Protein AF-0000000087571644 (afdb_homodimer)

Organism: Thalassiosira oceanica (NCBI:txid159749)

pLDDT: mean 84.16, std 20.32, range [28.33, 98.94]

Sequence (180 aa):
MDSSMDTLLRRLVQRVDTLEAARSDLASKVDALQSDNGRLNQKVDGLTRDNAILREEIASLKYGESTAERSRKRPKNAHFSLTTLGNDAHMDSSMDTLLRRLVQRVDTLEAARSDLASKVDALQSDNGRLNQKVDGLTRDNAILREEIASLKYGESTAERSRKRPKNAHFSLTTLGNDAH

Solvent-accessible surface area (backbone atoms only — not comparable to full-atom values): 10126 Å² total; per-residue (Å²): 115,68,65,60,50,49,52,50,52,52,50,48,52,50,49,39,53,53,40,52,52,49,32,52,53,40,51,52,49,40,54,52,44,52,51,49,42,52,54,47,51,50,48,40,52,53,42,51,52,49,41,51,52,47,50,50,52,43,51,52,55,54,49,50,50,50,54,53,53,55,64,66,68,55,73,80,67,74,72,69,72,73,75,75,76,70,82,72,85,125,114,67,67,60,51,50,52,51,53,51,50,48,54,51,49,41,53,54,40,51,51,51,33,53,53,40,52,51,49,38,52,52,43,52,50,50,42,51,53,47,50,51,49,41,52,51,41,53,52,51,42,51,53,47,52,51,51,43,51,50,54,53,49,52,49,49,53,52,53,53,63,67,67,55,74,79,68,76,71,70,74,70,72,78,79,66,85,73,88,126

Secondary structure (DSSP, 8-state):
-HHHHHHHHHHHHHHHHHHHHHHHHHHHHHHHHHHHHHHHHHHHHHHHHHHHHHHHHHHHHHHHHHHHHHHHHS-GGGGTTGGGGG----/-HHHHHHHHHHHHHHHHHHHHHHHHHHHHHHHHHHHHHHHHHHHHHHHHHHHHHHHHHHHHHHHHHHHHHHHHS-GGGGTTSGGG-----

Structure (mmCIF, N/CA/C/O backbone):
data_AF-0000000087571644-model_v1
#
loop_
_entity.id
_entity.type
_entity.pdbx_description
1 polymer 'BZIP domain-containing protein'
#
loop_
_atom_site.group_PDB
_atom_site.id
_atom_site.type_symbol
_atom_site.label_atom_id
_atom_site.label_alt_id
_atom_site.label_comp_id
_atom_site.label_asym_id
_atom_site.label_entity_id
_atom_site.label_seq_id
_atom_site.pdbx_PDB_ins_code
_atom_site.Cartn_x
_atom_site.Cartn_y
_atom_site.Cartn_z
_atom_site.occupancy
_atom_site.B_iso_or_equiv
_atom_site.auth_seq_id
_atom_site.auth_comp_id
_atom_site.auth_asym_id
_atom_site.auth_atom_id
_atom_site.pdbx_PDB_model_num
ATOM 1 N N . MET A 1 1 ? 9.773 -50.781 -21.703 1 62.88 1 MET A N 1
ATOM 2 C CA . MET A 1 1 ? 9.078 -49.594 -22.172 1 62.88 1 MET A CA 1
ATOM 3 C C . MET A 1 1 ? 8.055 -49.125 -21.156 1 62.88 1 MET A C 1
ATOM 5 O O . MET A 1 1 ? 7.945 -47.938 -20.875 1 62.88 1 MET A O 1
ATOM 9 N N . ASP A 1 2 ? 7.625 -50.094 -20.234 1 75.88 2 ASP A N 1
ATOM 10 C CA . ASP A 1 2 ? 6.523 -49.844 -19.297 1 75.88 2 ASP A CA 1
ATOM 11 C C . ASP A 1 2 ? 7.004 -49.125 -18.047 1 75.88 2 ASP A C 1
ATOM 13 O O . ASP A 1 2 ? 6.355 -48.188 -17.578 1 75.88 2 ASP A O 1
ATOM 17 N N . SER A 1 3 ? 8.383 -49.375 -17.703 1 85.69 3 SER A N 1
ATOM 18 C CA . SER A 1 3 ? 8.875 -48.781 -16.453 1 85.69 3 SER A CA 1
ATOM 19 C C . SER A 1 3 ? 9.258 -47.312 -16.656 1 85.69 3 SER A C 1
ATOM 21 O O . SER A 1 3 ? 8.969 -46.469 -15.805 1 85.69 3 SER A O 1
ATOM 23 N N . SER A 1 4 ? 9.641 -47.094 -17.875 1 87.31 4 SER A N 1
ATOM 24 C CA . SER A 1 4 ? 10.086 -45.75 -18.188 1 87.31 4 SER A CA 1
ATOM 25 C C . SER A 1 4 ? 8.898 -44.812 -18.328 1 87.31 4 SER A C 1
ATOM 27 O O . SER A 1 4 ? 8.938 -43.688 -17.828 1 87.31 4 SER A O 1
ATOM 29 N N . MET A 1 5 ? 7.797 -45.25 -18.891 1 88.88 5 MET A N 1
ATOM 30 C CA . MET A 1 5 ? 6.59 -44.469 -19.094 1 88.88 5 MET A CA 1
ATOM 31 C C . MET A 1 5 ? 5.891 -44.188 -17.766 1 88.88 5 MET A C 1
ATOM 33 O O . MET A 1 5 ? 5.398 -43.094 -17.516 1 88.88 5 MET A O 1
ATOM 37 N N . ASP A 1 6 ? 5.922 -45.219 -16.953 1 89.19 6 ASP A N 1
ATOM 38 C CA . ASP A 1 6 ? 5.352 -45.062 -15.617 1 89.19 6 ASP A CA 1
ATOM 39 C C . ASP A 1 6 ? 6.105 -44.031 -14.797 1 89.19 6 ASP A C 1
ATOM 41 O O . ASP A 1 6 ? 5.492 -43.188 -14.133 1 89.19 6 ASP A O 1
ATOM 45 N N . THR A 1 7 ? 7.414 -44.062 -14.883 1 93.75 7 THR A N 1
ATOM 46 C CA . THR A 1 7 ? 8.258 -43.094 -14.188 1 93.75 7 THR A CA 1
ATOM 47 C C . THR A 1 7 ? 7.988 -41.688 -14.695 1 93.75 7 THR A C 1
ATOM 49 O O . THR A 1 7 ? 7.883 -40.75 -13.898 1 93.75 7 THR A O 1
ATOM 52 N N . LEU A 1 8 ? 7.859 -41.594 -16.047 1 95 8 LEU A N 1
ATOM 53 C CA . LEU A 1 8 ? 7.582 -40.281 -16.656 1 95 8 LEU A CA 1
ATOM 54 C C . LEU A 1 8 ? 6.238 -39.75 -16.188 1 95 8 LEU A C 1
ATOM 56 O O . LEU A 1 8 ? 6.137 -38.562 -15.812 1 95 8 LEU A O 1
ATOM 60 N N . LEU A 1 9 ? 5.176 -40.562 -16.141 1 94.5 9 LEU A N 1
ATOM 61 C CA . LEU A 1 9 ? 3.84 -40.156 -15.695 1 94.5 9 LEU A CA 1
ATOM 62 C C . LEU A 1 9 ? 3.857 -39.719 -14.234 1 94.5 9 LEU A C 1
ATOM 64 O O . LEU A 1 9 ? 3.25 -38.688 -13.891 1 94.5 9 LEU A O 1
ATOM 68 N N . ARG A 1 10 ? 4.59 -40.438 -13.461 1 95.38 10 ARG A N 1
ATOM 69 C CA . ARG A 1 10 ? 4.691 -40.094 -12.047 1 95.38 10 ARG A CA 1
ATOM 70 C C . ARG A 1 10 ? 5.383 -38.75 -11.852 1 95.38 10 ARG A C 1
ATOM 72 O O . ARG A 1 10 ? 4.957 -37.938 -11.031 1 95.38 10 ARG A O 1
ATOM 79 N N . ARG A 1 11 ? 6.371 -38.531 -12.641 1 97.38 11 ARG A N 1
ATOM 80 C CA . ARG A 1 11 ? 7.102 -37.25 -12.562 1 97.38 11 ARG A CA 1
ATOM 81 C C . ARG A 1 11 ? 6.219 -36.094 -12.977 1 97.38 11 ARG A C 1
ATOM 83 O O . ARG A 1 11 ? 6.25 -35.031 -12.344 1 97.38 11 ARG A O 1
ATOM 90 N N . LEU A 1 12 ? 5.445 -36.281 -13.992 1 98.06 12 LEU A N 1
ATOM 91 C CA . LEU A 1 12 ? 4.555 -35.25 -14.477 1 98.06 12 LEU A CA 1
ATOM 92 C C . LEU A 1 12 ? 3.457 -34.938 -13.461 1 98.06 12 LEU A C 1
ATOM 94 O O . LEU A 1 12 ? 3.113 -33.781 -13.227 1 98.06 12 LEU A O 1
ATOM 98 N N . VAL A 1 13 ? 2.916 -36 -12.859 1 98.12 13 VAL A N 1
ATOM 99 C CA . VAL A 1 13 ? 1.884 -35.812 -11.844 1 98.12 13 VAL A CA 1
ATOM 100 C C . VAL A 1 13 ? 2.461 -35.062 -10.648 1 98.12 13 VAL A C 1
ATOM 102 O O . VAL A 1 13 ? 1.826 -34.156 -10.109 1 98.12 13 VAL A O 1
ATOM 105 N N . GLN A 1 14 ? 3.686 -35.406 -10.234 1 98.38 14 GLN A N 1
ATOM 106 C CA . GLN A 1 14 ? 4.359 -34.688 -9.141 1 98.38 14 GLN A CA 1
ATOM 107 C C . GLN A 1 14 ? 4.586 -33.219 -9.477 1 98.38 14 GLN A C 1
ATOM 109 O O . GLN A 1 14 ? 4.406 -32.344 -8.633 1 98.38 14 GLN A O 1
ATOM 114 N N . ARG A 1 15 ? 4.996 -33 -10.648 1 98.62 15 ARG A N 1
ATOM 115 C CA . ARG A 1 15 ? 5.219 -31.625 -11.094 1 98.62 15 ARG A CA 1
ATOM 116 C C . ARG A 1 15 ? 3.926 -30.828 -11.062 1 98.62 15 ARG A C 1
ATOM 118 O O . ARG A 1 15 ? 3.916 -29.672 -10.641 1 98.62 15 ARG A O 1
ATOM 125 N N . VAL A 1 16 ? 2.854 -31.344 -11.492 1 98.62 16 VAL A N 1
ATOM 126 C CA . VAL A 1 16 ? 1.544 -30.688 -11.453 1 98.62 16 VAL A CA 1
ATOM 127 C C . VAL A 1 16 ? 1.179 -30.344 -10.008 1 98.62 16 VAL A C 1
ATOM 129 O O . VAL A 1 16 ? 0.759 -29.234 -9.719 1 98.62 16 VAL A O 1
ATOM 132 N N . ASP A 1 17 ? 1.363 -31.359 -9.148 1 98.25 17 ASP A N 1
ATOM 133 C CA . ASP A 1 17 ? 1.051 -31.156 -7.734 1 98.25 17 ASP A CA 1
ATOM 134 C C . ASP A 1 17 ? 1.863 -30 -7.156 1 98.25 17 ASP A C 1
ATOM 136 O O . ASP A 1 17 ? 1.319 -29.141 -6.461 1 98.25 17 ASP A O 1
ATOM 140 N N . THR A 1 18 ? 3.154 -29.969 -7.434 1 98.62 18 THR A N 1
ATOM 141 C CA . THR A 1 18 ? 4.051 -28.938 -6.945 1 98.62 18 THR A CA 1
ATOM 142 C C . THR A 1 18 ? 3.631 -27.562 -7.484 1 98.62 18 THR A C 1
ATOM 144 O O . THR A 1 18 ? 3.592 -26.594 -6.738 1 98.62 18 THR A O 1
ATOM 147 N N . LEU A 1 19 ? 3.307 -27.547 -8.766 1 98.62 19 LEU A N 1
ATOM 148 C CA . LEU A 1 19 ? 2.924 -26.297 -9.398 1 98.62 19 LEU A CA 1
ATOM 149 C C . LEU A 1 19 ? 1.583 -25.797 -8.867 1 98.62 19 LEU A C 1
ATOM 151 O O . LEU A 1 19 ? 1.387 -24.594 -8.68 1 98.62 19 LEU A O 1
ATOM 155 N N . GLU A 1 20 ? 0.663 -26.672 -8.609 1 98.38 20 GLU A N 1
ATOM 156 C CA . GLU A 1 20 ? -0.627 -26.297 -8.039 1 98.38 20 GLU A CA 1
ATOM 157 C C . GLU A 1 20 ? -0.465 -25.719 -6.637 1 98.38 20 GLU A C 1
ATOM 159 O O . GLU A 1 20 ? -1.101 -24.719 -6.293 1 98.38 20 GLU A O 1
ATOM 164 N N . ALA A 1 21 ? 0.376 -26.344 -5.895 1 98.44 21 ALA A N 1
ATOM 165 C CA . ALA A 1 21 ? 0.646 -25.828 -4.551 1 98.44 21 ALA A CA 1
ATOM 166 C C . ALA A 1 21 ? 1.281 -24.453 -4.602 1 98.44 21 ALA A C 1
ATOM 168 O O . ALA A 1 21 ? 0.881 -23.547 -3.861 1 98.44 21 ALA A O 1
ATOM 169 N N . ALA A 1 22 ? 2.236 -24.312 -5.488 1 98.5 22 ALA A N 1
ATOM 170 C CA . ALA A 1 22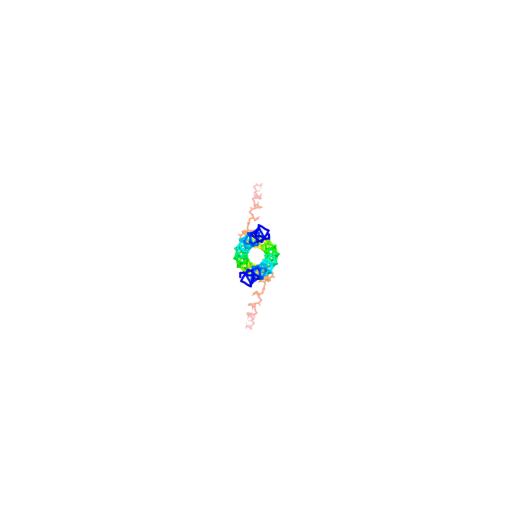 ? 2.912 -23.031 -5.633 1 98.5 22 ALA A CA 1
ATOM 171 C C . ALA A 1 22 ? 1.937 -21.938 -6.07 1 98.5 22 ALA A C 1
ATOM 173 O O . ALA A 1 22 ? 1.977 -20.812 -5.562 1 98.5 22 ALA A O 1
ATOM 174 N N . ARG A 1 23 ? 1.178 -22.266 -7.012 1 98.44 23 ARG A N 1
ATOM 175 C CA . ARG A 1 23 ? 0.157 -21.344 -7.492 1 98.44 23 ARG A CA 1
ATOM 176 C C . ARG A 1 23 ? -0.779 -20.922 -6.367 1 98.44 23 ARG A C 1
ATOM 178 O O . ARG A 1 23 ? -1.125 -19.75 -6.246 1 98.44 23 ARG A O 1
ATOM 185 N N . SER A 1 24 ? -1.201 -21.906 -5.613 1 98.5 24 SER A N 1
ATOM 186 C CA . SER A 1 24 ? -2.098 -21.641 -4.492 1 98.5 24 SER A CA 1
ATOM 187 C C . SER A 1 24 ? -1.448 -20.719 -3.475 1 98.5 24 SER A C 1
ATOM 189 O O . SER A 1 24 ? -2.092 -19.797 -2.973 1 98.5 24 SER A O 1
ATOM 191 N N . ASP A 1 25 ? -0.226 -20.875 -3.182 1 98.62 25 ASP A N 1
ATOM 192 C CA . ASP A 1 25 ? 0.527 -20.016 -2.266 1 98.62 25 ASP A CA 1
ATOM 193 C C . ASP A 1 25 ? 0.613 -18.594 -2.791 1 98.62 25 ASP A C 1
ATOM 195 O O . ASP A 1 25 ? 0.385 -17.641 -2.047 1 98.62 25 ASP A O 1
ATOM 199 N N . LEU A 1 26 ? 0.883 -18.516 -4.027 1 98.75 26 LEU A N 1
ATOM 200 C CA . LEU A 1 26 ? 1.008 -17.203 -4.648 1 98.75 26 LEU A CA 1
ATOM 201 C C . LEU A 1 26 ? -0.336 -16.484 -4.664 1 98.75 26 LEU A C 1
ATOM 203 O O . LEU A 1 26 ? -0.395 -15.266 -4.465 1 98.75 26 LEU A O 1
ATOM 207 N N . ALA A 1 27 ? -1.325 -17.234 -4.949 1 98.62 27 ALA A N 1
ATOM 208 C CA . ALA A 1 27 ? -2.664 -16.656 -4.945 1 98.62 27 ALA A CA 1
ATOM 209 C C . ALA A 1 27 ? -3.008 -16.078 -3.572 1 98.62 27 ALA A C 1
ATOM 211 O O . ALA A 1 27 ? -3.559 -14.984 -3.471 1 98.62 27 ALA A O 1
ATOM 212 N N . SER A 1 28 ? -2.691 -16.734 -2.545 1 98.75 28 SER A N 1
ATOM 213 C CA . SER A 1 28 ? -2.914 -16.266 -1.182 1 98.75 28 SER A CA 1
ATOM 214 C C . SER A 1 28 ? -2.104 -15 -0.892 1 98.75 28 SER A C 1
ATOM 216 O O . SER A 1 28 ? -2.588 -14.086 -0.227 1 98.75 28 SER A O 1
ATOM 218 N N . LYS A 1 29 ? -0.939 -15.039 -1.341 1 98.88 29 LYS A N 1
ATOM 219 C CA . LYS A 1 29 ? -0.072 -13.875 -1.143 1 98.88 29 LYS A CA 1
ATOM 220 C C . LYS A 1 29 ? -0.621 -12.648 -1.863 1 98.88 29 LYS A C 1
ATOM 222 O O . LYS A 1 29 ? -0.571 -11.539 -1.332 1 98.88 29 LYS A O 1
ATOM 227 N N . VAL A 1 30 ? -1.07 -12.867 -3.031 1 98.88 30 VAL A N 1
ATOM 228 C CA . VAL A 1 30 ? -1.696 -11.781 -3.783 1 98.88 30 VAL A CA 1
ATOM 229 C C . VAL A 1 30 ? -2.867 -11.211 -2.986 1 98.88 30 VAL A C 1
ATOM 231 O O . VAL A 1 30 ? -2.996 -9.992 -2.852 1 98.88 30 VAL A O 1
ATOM 234 N N . ASP A 1 31 ? -3.684 -12.102 -2.439 1 98.75 31 ASP A N 1
ATOM 235 C CA . ASP A 1 31 ? -4.836 -11.672 -1.656 1 98.75 31 ASP A CA 1
ATOM 236 C C . ASP A 1 31 ? -4.398 -10.828 -0.458 1 98.75 31 ASP A C 1
ATOM 238 O O . ASP A 1 31 ? -4.98 -9.773 -0.186 1 98.75 31 ASP A O 1
ATOM 242 N N . ALA A 1 32 ? -3.379 -11.25 0.199 1 98.81 32 ALA A N 1
ATOM 243 C CA . ALA A 1 32 ? -2.883 -10.547 1.378 1 98.81 32 ALA A CA 1
ATOM 244 C C . ALA A 1 32 ? -2.326 -9.18 1.004 1 98.81 32 ALA A C 1
ATOM 246 O O . ALA A 1 32 ? -2.629 -8.18 1.66 1 98.81 32 ALA A O 1
ATOM 247 N N . LEU A 1 33 ? -1.606 -9.117 -0.03 1 98.88 33 LEU A N 1
ATOM 248 C CA . LEU A 1 33 ? -0.987 -7.875 -0.479 1 98.88 33 LEU A CA 1
ATOM 249 C C . LEU A 1 33 ? -2.041 -6.887 -0.964 1 98.88 33 LEU A C 1
ATOM 251 O O . LEU A 1 33 ? -1.895 -5.676 -0.78 1 98.88 33 LEU A O 1
ATOM 255 N N . GLN A 1 34 ? -3.074 -7.414 -1.589 1 98.81 34 GLN A N 1
ATOM 256 C CA . GLN A 1 34 ? -4.172 -6.562 -2.027 1 98.81 34 GLN A CA 1
ATOM 257 C C . GLN A 1 34 ? -4.914 -5.961 -0.834 1 98.81 34 GLN A C 1
ATOM 259 O O . GLN A 1 34 ? -5.281 -4.785 -0.854 1 98.81 34 GLN A O 1
ATOM 264 N N . SER A 1 35 ? -5.102 -6.699 0.13 1 98.88 35 SER A N 1
ATOM 265 C CA . SER A 1 35 ? -5.723 -6.215 1.359 1 98.88 35 SER A CA 1
ATOM 266 C C . SER A 1 35 ? -4.863 -5.141 2.023 1 98.88 35 SER A C 1
ATOM 268 O O . SER A 1 35 ? -5.379 -4.105 2.449 1 98.88 35 SER A O 1
ATOM 270 N N . ASP A 1 36 ? -3.625 -5.379 2.07 1 98.81 36 ASP A N 1
ATOM 271 C CA . ASP A 1 36 ? -2.693 -4.406 2.633 1 98.81 36 ASP A CA 1
ATOM 272 C C . ASP A 1 36 ? -2.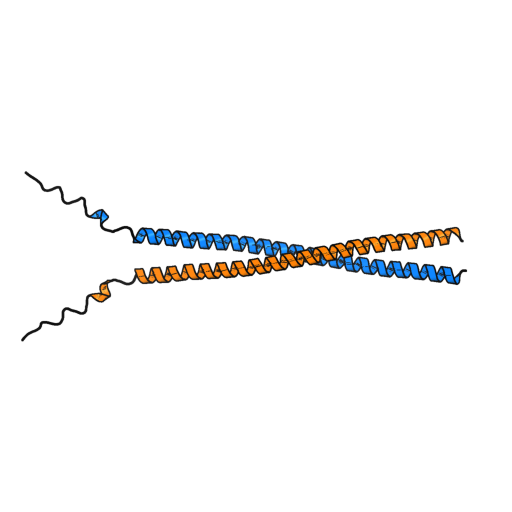725 -3.098 1.846 1 98.81 36 ASP A C 1
ATOM 274 O O . ASP A 1 36 ? -2.732 -2.014 2.434 1 98.81 36 ASP A O 1
ATOM 278 N N . ASN A 1 37 ? -2.709 -3.336 0.584 1 98.75 37 ASN A N 1
ATOM 279 C CA . ASN A 1 37 ? -2.797 -2.17 -0.291 1 98.75 37 ASN A CA 1
ATOM 280 C C . ASN A 1 37 ? -4.051 -1.348 -0.004 1 98.75 37 ASN A C 1
ATOM 282 O O . ASN A 1 37 ? -3.99 -0.118 0.051 1 98.75 37 ASN A O 1
ATOM 286 N N . GLY A 1 38 ? -5.129 -1.974 0.209 1 98.75 38 GLY A N 1
ATOM 287 C CA . GLY A 1 38 ? -6.363 -1.296 0.568 1 98.75 38 GLY A CA 1
ATOM 288 C C . GLY A 1 38 ? -6.27 -0.53 1.874 1 98.75 38 GLY A C 1
ATOM 289 O O . GLY A 1 38 ? -6.703 0.62 1.959 1 98.75 38 GLY A O 1
ATOM 290 N N . ARG A 1 39 ? -5.707 -1.104 2.9 1 98.81 39 ARG A N 1
ATOM 291 C CA . ARG A 1 39 ? -5.543 -0.473 4.207 1 98.81 39 ARG A CA 1
ATOM 292 C C . ARG A 1 39 ? -4.625 0.742 4.113 1 98.81 39 ARG A C 1
ATOM 294 O O . ARG A 1 39 ? -4.91 1.789 4.695 1 98.81 39 ARG A O 1
ATOM 301 N N . LEU A 1 40 ? -3.582 0.556 3.342 1 98.88 40 LEU A N 1
ATOM 302 C CA . LEU A 1 40 ? -2.623 1.645 3.182 1 98.88 40 LEU A CA 1
ATOM 303 C C . LEU A 1 40 ? -3.254 2.82 2.445 1 98.88 40 LEU A C 1
ATOM 305 O O . LEU A 1 40 ? -3.025 3.979 2.801 1 98.88 40 LEU A O 1
ATOM 309 N N . ASN A 1 41 ? -4.039 2.49 1.455 1 98.88 41 ASN A N 1
ATOM 310 C CA . ASN A 1 41 ? -4.734 3.547 0.729 1 98.88 41 ASN A CA 1
ATOM 311 C C . ASN A 1 41 ? -5.684 4.324 1.64 1 98.88 41 ASN A C 1
ATOM 313 O O . ASN A 1 41 ? -5.754 5.551 1.565 1 98.88 41 ASN A O 1
ATOM 317 N N . GLN A 1 42 ? -6.344 3.654 2.51 1 98.81 42 GLN A N 1
ATOM 318 C CA . GLN A 1 42 ? -7.227 4.305 3.473 1 98.81 42 GLN A CA 1
ATOM 319 C C . GLN A 1 42 ? -6.438 5.195 4.426 1 98.81 42 GLN A C 1
ATOM 321 O O . GLN A 1 42 ? -6.867 6.305 4.75 1 98.81 42 GLN A O 1
ATOM 326 N N . LYS A 1 43 ? -5.391 4.648 4.809 1 98.81 43 LYS A N 1
ATOM 327 C CA . LYS A 1 43 ? -4.527 5.422 5.695 1 98.81 43 LYS A CA 1
ATOM 328 C C . LYS A 1 43 ? -4.02 6.684 5.012 1 98.81 43 LYS A C 1
ATOM 330 O O . LYS A 1 43 ? -4.004 7.762 5.613 1 98.81 43 LYS A O 1
ATOM 335 N N . VAL A 1 44 ? -3.562 6.574 3.812 1 98.94 44 VAL A N 1
ATOM 336 C CA . VAL A 1 44 ? -3.102 7.711 3.021 1 98.94 44 VAL A CA 1
ATOM 337 C C . VAL A 1 44 ? -4.223 8.742 2.893 1 98.94 44 VAL A C 1
ATOM 339 O O . VAL A 1 44 ? -4 9.938 3.088 1 98.94 44 VAL A O 1
ATOM 342 N N . ASP A 1 45 ? -5.383 8.266 2.594 1 98.88 45 ASP A N 1
ATOM 343 C CA . ASP A 1 45 ? -6.535 9.156 2.48 1 98.88 45 ASP A CA 1
ATOM 344 C C . ASP A 1 45 ? -6.785 9.898 3.789 1 98.88 45 ASP A C 1
ATOM 346 O O . ASP A 1 45 ? -7 11.109 3.787 1 98.88 45 ASP A O 1
ATOM 350 N N . GLY A 1 46 ? -6.734 9.148 4.906 1 98.88 46 GLY A N 1
ATOM 351 C CA . GLY A 1 46 ? -6.922 9.758 6.211 1 98.88 46 GLY A CA 1
ATOM 352 C C . GLY A 1 46 ? -5.859 10.781 6.551 1 98.88 46 GLY A C 1
ATOM 353 O O . GLY A 1 46 ? -6.18 11.891 6.996 1 98.88 46 GLY A O 1
ATOM 354 N N . LEU A 1 47 ? -4.688 10.531 6.195 1 98.88 47 LEU A N 1
ATOM 355 C CA . LEU A 1 47 ? -3.582 11.438 6.484 1 98.88 47 LEU A CA 1
ATOM 356 C C . LEU A 1 47 ? -3.639 12.672 5.59 1 98.88 47 LEU A C 1
ATOM 358 O O . LEU A 1 47 ? -3.289 13.773 6.02 1 98.88 47 LEU A O 1
ATOM 362 N N . THR A 1 48 ? -4.086 12.508 4.406 1 98.88 48 THR A N 1
ATOM 363 C CA . THR A 1 48 ? -4.246 13.625 3.477 1 98.88 48 THR A CA 1
ATOM 364 C C . THR A 1 48 ? -5.355 14.562 3.939 1 98.88 48 THR A C 1
ATOM 366 O O . THR A 1 48 ? -5.211 15.781 3.869 1 98.88 48 THR A O 1
ATOM 369 N N . ARG A 1 49 ? -6.41 13.992 4.398 1 98.81 49 ARG A N 1
ATOM 370 C CA . ARG A 1 49 ? -7.488 14.805 4.961 1 98.81 49 ARG A CA 1
ATOM 371 C C . ARG A 1 49 ? -7.012 15.57 6.188 1 98.81 49 ARG A C 1
ATOM 373 O O . ARG A 1 49 ? -7.277 16.766 6.32 1 98.81 49 ARG A O 1
ATOM 380 N N . ASP A 1 50 ? -6.262 14.969 7.094 1 98.81 50 ASP A N 1
ATOM 381 C CA . ASP A 1 50 ? -5.688 15.617 8.266 1 98.81 50 ASP A CA 1
ATOM 382 C C . ASP A 1 50 ? -4.773 16.781 7.863 1 98.81 50 ASP A C 1
ATOM 384 O O . ASP A 1 50 ? -4.84 17.859 8.445 1 98.81 50 ASP A O 1
ATOM 388 N N . ASN A 1 51 ? -3.959 16.484 6.879 1 98.75 51 ASN A N 1
ATOM 389 C CA . ASN A 1 51 ? -3.049 17.5 6.363 1 98.75 51 ASN A CA 1
ATOM 390 C C . ASN A 1 51 ? -3.803 18.75 5.883 1 98.75 51 ASN A C 1
ATOM 392 O O . ASN A 1 51 ? -3.412 19.875 6.188 1 98.75 51 ASN A O 1
ATOM 396 N N . ALA A 1 52 ? -4.855 18.531 5.242 1 98.75 52 ALA A N 1
ATOM 397 C CA . ALA A 1 52 ? -5.68 19.625 4.754 1 98.75 52 ALA A CA 1
ATOM 398 C C . ALA A 1 52 ? -6.289 20.406 5.91 1 98.75 52 ALA A C 1
ATOM 400 O O . ALA A 1 52 ? -6.289 21.641 5.902 1 98.75 52 ALA A O 1
ATOM 401 N N . ILE A 1 53 ? -6.777 19.719 6.895 1 98.81 53 ILE A N 1
ATOM 402 C CA . ILE A 1 53 ? -7.398 20.328 8.062 1 98.81 53 ILE A CA 1
ATOM 403 C C . ILE A 1 53 ? -6.363 21.156 8.828 1 98.81 53 ILE A C 1
ATOM 405 O O . ILE A 1 53 ? -6.629 22.297 9.219 1 98.81 53 ILE A O 1
ATOM 409 N N . LEU A 1 54 ? -5.215 20.641 8.938 1 98.75 54 LEU A N 1
ATOM 410 C CA . LEU A 1 54 ? -4.148 21.312 9.656 1 98.75 54 LEU A CA 1
ATOM 411 C C . LEU A 1 54 ? -3.707 22.578 8.922 1 98.75 54 LEU A C 1
ATOM 413 O O . LEU A 1 54 ? -3.473 23.625 9.539 1 98.75 54 LEU A O 1
ATOM 417 N N . ARG A 1 55 ? -3.666 22.547 7.668 1 98.56 55 ARG A N 1
ATOM 418 C CA . ARG A 1 55 ? -3.289 23.703 6.859 1 98.56 55 ARG A CA 1
ATOM 419 C C . ARG A 1 55 ? -4.355 24.797 6.934 1 98.56 55 ARG A C 1
ATOM 421 O O . ARG A 1 55 ? -4.031 25.984 6.98 1 98.56 55 ARG A O 1
ATOM 428 N N . GLU A 1 56 ? -5.555 24.406 7.016 1 98.31 56 GLU A N 1
ATOM 429 C CA . GLU A 1 56 ? -6.648 25.359 7.18 1 98.31 56 GLU A CA 1
ATOM 430 C C . GLU A 1 56 ? -6.586 26.047 8.547 1 98.31 56 GLU A C 1
ATOM 432 O O . GLU A 1 56 ? -6.805 27.25 8.664 1 98.31 56 GLU A O 1
ATOM 437 N N . GLU A 1 57 ? -6.266 25.312 9.539 1 98.19 57 GLU A N 1
ATOM 438 C CA . GLU A 1 57 ? -6.113 25.859 10.883 1 98.19 57 GLU A CA 1
ATOM 439 C C . GLU A 1 57 ? -4.957 26.859 10.953 1 98.19 57 GLU A C 1
ATOM 441 O O . GLU A 1 57 ? -5.09 27.938 11.531 1 98.19 57 GLU A O 1
ATOM 446 N N . ILE A 1 58 ? -3.912 26.5 10.289 1 97.88 58 ILE A N 1
ATOM 447 C CA . ILE A 1 58 ? -2.746 27.375 10.25 1 97.88 58 ILE A CA 1
ATOM 448 C C . ILE A 1 58 ? -3.1 28.672 9.516 1 97.88 58 ILE A C 1
ATOM 450 O O . ILE A 1 58 ? -2.766 29.766 9.977 1 97.88 58 ILE A O 1
ATOM 454 N N . ALA A 1 59 ? -3.814 28.531 8.445 1 96.5 59 ALA A N 1
ATOM 455 C CA . ALA A 1 59 ? -4.238 29.703 7.688 1 96.5 59 ALA A CA 1
ATOM 456 C C . ALA A 1 59 ? -5.137 30.609 8.531 1 96.5 59 ALA A C 1
ATOM 458 O O . ALA A 1 59 ? -4.984 31.828 8.523 1 96.5 59 ALA A O 1
ATOM 459 N N . SER A 1 60 ? -6.016 30.016 9.32 1 95.62 60 SER A N 1
ATOM 460 C CA . SER A 1 60 ? -6.926 30.75 10.195 1 95.62 60 SER A CA 1
ATOM 461 C C . SER A 1 60 ? -6.164 31.469 11.305 1 95.62 60 SER A C 1
ATOM 463 O O . SER A 1 60 ? -6.441 32.625 11.594 1 95.62 60 SER A O 1
ATOM 465 N N . LEU A 1 61 ? -5.121 30.844 11.773 1 93.31 61 LEU A N 1
ATOM 466 C CA . LEU A 1 61 ? -4.312 31.422 12.844 1 93.31 61 LEU A CA 1
ATOM 467 C C . LEU A 1 61 ? -3.457 32.562 12.32 1 93.31 61 LEU A C 1
ATOM 469 O O . LEU A 1 61 ? -3.305 33.594 12.992 1 93.31 61 LEU A O 1
ATOM 473 N N . LYS A 1 62 ? -3.061 32.469 11.109 1 92.38 62 LYS A N 1
ATOM 474 C CA . LYS A 1 62 ? -2.225 33.5 10.508 1 92.38 62 LYS A CA 1
ATOM 475 C C . LYS A 1 62 ? -3.061 34.719 10.086 1 92.38 62 LYS A C 1
ATOM 477 O O . LYS A 1 62 ? -2.617 35.875 10.203 1 92.38 62 LYS A O 1
ATOM 482 N N . TYR A 1 63 ? -4.273 34.438 9.719 1 89.5 63 TYR A N 1
ATOM 483 C CA . TYR A 1 63 ? -5.1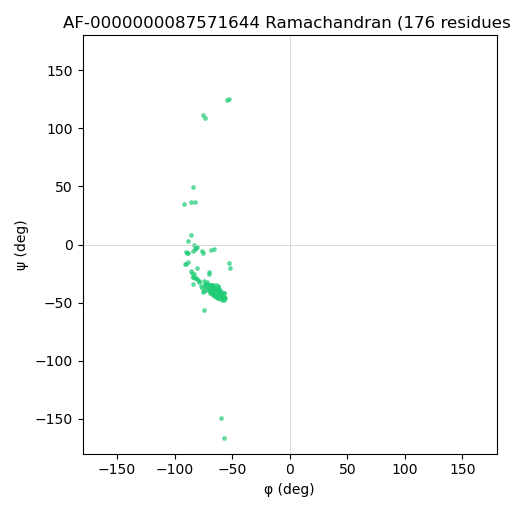76 35.5 9.352 1 89.5 63 TYR A CA 1
ATOM 484 C C . TYR A 1 63 ? -5.684 36.25 10.586 1 89.5 63 TYR A C 1
ATOM 486 O O . TYR A 1 63 ? -5.773 37.469 10.594 1 89.5 63 TYR A O 1
ATOM 494 N N . GLY A 1 64 ? -5.992 35.656 11.594 1 76.06 64 GLY A N 1
ATOM 495 C CA . GLY A 1 64 ? -6.379 36.281 12.852 1 76.06 64 GLY A CA 1
ATOM 496 C C . GLY A 1 64 ? -5.285 37.125 13.461 1 76.06 64 GLY A C 1
ATOM 497 O O . GLY A 1 64 ? -5.547 38.219 13.953 1 76.06 64 GLY A O 1
ATOM 498 N N . GLU A 1 65 ? -4.125 36.719 13.344 1 69.62 65 GLU A N 1
ATOM 499 C CA . GLU A 1 65 ? -2.979 37.469 13.836 1 69.62 65 GLU A CA 1
ATOM 500 C C . GLU A 1 65 ? -2.781 38.781 13.039 1 69.62 65 GLU A C 1
ATOM 502 O O . GLU A 1 65 ? -2.506 39.812 13.617 1 69.62 65 GLU A O 1
ATOM 507 N N . SER A 1 66 ? -3.016 38.656 11.812 1 70 66 SER A N 1
ATOM 508 C CA . SER A 1 66 ? -2.855 39.812 10.945 1 70 66 SER A CA 1
ATOM 509 C C . SER A 1 66 ? -3.941 40.844 11.203 1 70 66 SER A C 1
ATOM 511 O O . SER A 1 66 ? -3.666 42.062 11.234 1 70 66 SER A O 1
ATOM 513 N N . THR A 1 67 ? -5.117 40.375 11.43 1 71.12 67 THR A N 1
ATOM 514 C CA . THR A 1 67 ? -6.223 41.25 11.734 1 71.12 67 THR A CA 1
ATOM 515 C C . THR A 1 67 ? -6.043 41.906 13.109 1 71.12 67 THR A C 1
ATOM 517 O O . THR A 1 67 ? -6.32 43.094 13.289 1 71.12 67 THR A O 1
ATOM 520 N N . ALA A 1 68 ? -5.465 41.125 13.977 1 68.19 68 ALA A N 1
ATOM 521 C CA . ALA A 1 68 ? -5.188 41.656 15.312 1 68.19 68 ALA A CA 1
ATOM 522 C C . ALA A 1 68 ? -4.035 42.656 15.289 1 68.19 68 ALA A C 1
ATOM 524 O O . ALA A 1 68 ? -4.086 43.688 15.961 1 68.19 68 ALA A O 1
ATOM 525 N N . GLU A 1 69 ? -3.148 42.438 14.484 1 67.44 69 GLU A N 1
ATOM 526 C CA . GLU A 1 69 ? -2.021 43.375 14.328 1 67.44 69 GLU A CA 1
ATOM 527 C C . GLU A 1 69 ? -2.457 44.656 13.656 1 67.44 69 GLU A C 1
ATOM 529 O O . GLU A 1 69 ? -2.035 45.75 14.055 1 67.44 69 GLU A O 1
ATOM 534 N N . ARG A 1 70 ? -3.354 44.562 12.711 1 69.31 70 ARG A N 1
ATOM 535 C CA . ARG A 1 70 ? -3.871 45.75 12.031 1 69.31 70 ARG A CA 1
ATOM 536 C C . ARG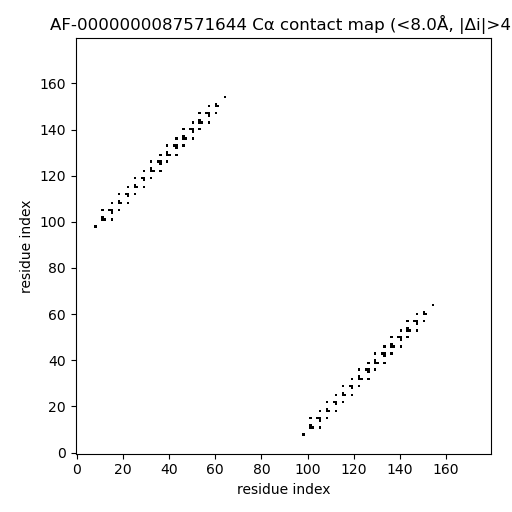 A 1 70 ? -4.746 46.594 12.961 1 69.31 70 ARG A C 1
ATOM 538 O O . ARG A 1 70 ? -4.695 47.812 12.938 1 69.31 70 ARG A O 1
ATOM 545 N N . SER A 1 71 ? -5.473 46.031 13.805 1 66 71 SER A N 1
ATOM 546 C CA . SER A 1 71 ? -6.324 46.75 14.766 1 66 71 SER A CA 1
ATOM 547 C C . SER A 1 71 ? -5.492 47.469 15.828 1 66 71 SER A C 1
ATOM 549 O O . SER A 1 71 ? -5.848 48.562 16.266 1 66 71 SER A O 1
ATOM 551 N N . ARG A 1 72 ? -4.312 47.062 16.094 1 65.5 72 ARG A N 1
ATOM 552 C CA . ARG A 1 72 ? -3.445 47.656 17.094 1 65.5 72 ARG A CA 1
ATOM 553 C C . ARG A 1 72 ? -2.684 48.844 16.531 1 65.5 72 ARG A C 1
ATOM 555 O O . ARG A 1 72 ? -2.352 49.781 17.266 1 65.5 72 ARG A O 1
ATOM 562 N N . LYS A 1 73 ? -2.459 48.969 15.336 1 62.28 73 LYS A N 1
ATOM 563 C CA . LYS A 1 73 ? -1.712 50.031 14.703 1 62.28 73 LYS A CA 1
ATOM 564 C C . LYS A 1 73 ? -2.637 51.188 14.312 1 62.28 73 LYS A C 1
ATOM 566 O O . LYS A 1 73 ? -2.17 52.281 13.945 1 62.28 73 LYS A O 1
ATOM 571 N N . ARG A 1 74 ? -3.912 51.094 14.438 1 61.78 74 ARG A N 1
ATOM 572 C CA . ARG A 1 74 ? -4.793 52.219 14.148 1 61.78 74 ARG A CA 1
ATOM 573 C C . ARG A 1 74 ? -4.711 53.281 15.25 1 61.78 74 ARG A C 1
ATOM 575 O O . ARG A 1 74 ? -4.855 52.969 16.438 1 61.78 74 ARG A O 1
ATOM 582 N N . PRO A 1 75 ? -4.086 54.531 15.055 1 60.09 75 PRO A N 1
ATOM 583 C CA . PRO A 1 75 ? -3.982 55.562 16.062 1 60.09 75 PRO A CA 1
ATOM 584 C C . PRO A 1 75 ? -5.332 55.938 16.688 1 60.09 75 PRO A C 1
ATOM 586 O O . PRO A 1 75 ? -6.363 55.875 16 1 60.09 75 PRO A O 1
ATOM 589 N N . LYS A 1 76 ? -5.457 55.875 18.031 1 58.28 76 LYS A N 1
ATOM 590 C CA . LYS A 1 76 ? -6.602 56.375 18.797 1 58.28 76 LYS A CA 1
ATOM 591 C C . LYS A 1 76 ? -6.914 57.812 18.438 1 58.28 76 LYS A C 1
ATOM 593 O O . LYS A 1 76 ? -7.875 58.406 18.953 1 58.28 76 LYS A O 1
ATOM 598 N N . ASN A 1 77 ? -6.129 58.656 17.891 1 53.66 77 ASN A N 1
ATOM 599 C CA . ASN A 1 77 ? -6.391 60.062 17.734 1 53.66 77 ASN A CA 1
ATOM 600 C C . ASN A 1 77 ? -7.555 60.344 16.781 1 53.66 77 ASN A C 1
ATOM 602 O O . ASN A 1 77 ? -7.871 61.469 16.484 1 53.66 77 ASN A O 1
ATOM 606 N N . ALA A 1 78 ? -8.062 59.406 16.234 1 56.84 78 ALA A N 1
ATOM 607 C CA . ALA A 1 78 ? -8.977 59.875 15.203 1 56.84 78 ALA A CA 1
ATOM 608 C C . ALA A 1 78 ? -10.266 60.406 15.836 1 56.84 78 ALA A C 1
ATOM 610 O O . ALA A 1 78 ? -11.141 60.906 15.133 1 56.84 78 ALA A O 1
ATOM 611 N N . HIS A 1 79 ? -10.5 60.281 17.109 1 51.72 79 HIS A N 1
ATOM 612 C CA . HIS A 1 79 ? -11.789 60.812 17.516 1 51.72 79 HIS A CA 1
ATOM 613 C C . HIS A 1 79 ? -11.664 62.281 17.906 1 51.72 79 HIS A C 1
ATOM 615 O O . HIS A 1 79 ? -12.664 62.938 18.234 1 51.72 79 HIS A O 1
ATOM 621 N N . PHE A 1 80 ? -10.461 62.844 18.172 1 52.75 80 PHE A N 1
ATOM 622 C CA . PHE A 1 80 ? -10.594 64.125 18.906 1 52.75 80 PHE A CA 1
ATOM 623 C C . PHE A 1 80 ? -10.914 65.25 17.953 1 52.75 80 PHE A C 1
ATOM 625 O O . PHE A 1 80 ? -10.977 66.375 18.375 1 52.75 80 PHE A O 1
ATOM 632 N N . SER A 1 81 ? -11.016 65.188 16.688 1 49.41 81 SER A N 1
ATOM 633 C CA . SER A 1 81 ? -10.953 66.5 15.977 1 49.41 81 SER A CA 1
ATOM 634 C C . SER A 1 81 ? -12.289 67.188 16.031 1 49.41 81 SER A C 1
ATOM 636 O O . SER A 1 81 ? -12.406 68.375 15.57 1 49.41 81 SER A O 1
ATOM 638 N N . LEU A 1 82 ? -13.383 66.75 16.234 1 51.75 82 LEU A N 1
ATOM 639 C CA . LEU A 1 82 ? -14.477 67.5 15.648 1 51.75 82 LEU A CA 1
ATOM 640 C C . LEU A 1 82 ? -15.016 68.562 16.625 1 51.75 82 LEU A C 1
ATOM 642 O O . LEU A 1 82 ? -15.867 69.375 16.266 1 51.75 82 LEU A O 1
ATOM 646 N N . THR A 1 83 ? -14.773 68.562 17.922 1 46.62 83 THR A N 1
ATOM 647 C CA . THR A 1 83 ? -15.75 69.312 18.688 1 46.62 83 THR A CA 1
ATOM 648 C C . THR A 1 83 ? -15.336 70.812 18.797 1 46.62 83 THR A C 1
ATOM 650 O O . THR A 1 83 ? -16.016 71.562 19.438 1 46.62 83 THR A O 1
ATOM 653 N N . THR A 1 84 ? -14.102 71.25 18.344 1 47.72 84 THR A N 1
ATOM 654 C CA . THR A 1 84 ? -13.75 72.5 18.922 1 47.72 84 THR A CA 1
ATOM 655 C C . THR A 1 84 ? -14.391 73.688 18.141 1 47.72 84 THR A C 1
ATOM 657 O O . THR A 1 84 ? -14.219 74.812 18.484 1 47.72 84 THR A O 1
ATOM 660 N N . LEU A 1 85 ? -15.078 73.562 17 1 45.44 85 LEU A N 1
ATOM 661 C CA . LEU A 1 85 ? -15.219 74.812 16.234 1 45.44 85 LEU A CA 1
ATOM 662 C C . LEU A 1 85 ? -16.453 75.562 16.688 1 45.44 85 LEU A C 1
ATOM 664 O O . LEU A 1 85 ? -16.797 76.625 16.078 1 45.44 85 LEU A O 1
ATOM 668 N N . GLY A 1 86 ? -17.281 75.25 17.656 1 40.91 86 GLY A N 1
ATOM 669 C CA . GLY A 1 86 ? -18.547 75.938 17.625 1 40.91 86 GLY A CA 1
ATOM 670 C C . GLY A 1 86 ? -18.469 77.375 18.219 1 40.91 86 GLY A C 1
ATOM 671 O O . GLY A 1 86 ? -19.453 78.125 18.203 1 40.91 86 GLY A O 1
ATOM 672 N N . ASN A 1 87 ? -17.625 77.812 19.188 1 41.31 87 ASN A N 1
ATOM 673 C CA . ASN A 1 87 ? -18.156 78.875 19.969 1 41.31 87 ASN A CA 1
ATOM 674 C C . ASN A 1 87 ? -17.891 80.25 19.297 1 41.31 87 ASN A C 1
ATOM 676 O O . ASN A 1 87 ? -16.812 80.812 19.453 1 41.31 87 ASN A O 1
ATOM 680 N N . ASP A 1 88 ? -17.938 80.375 18.062 1 38.34 88 ASP A N 1
ATOM 681 C CA . ASP A 1 88 ? -17.672 81.75 17.609 1 38.34 88 ASP A CA 1
ATOM 682 C C . ASP A 1 88 ? -18.688 82.75 18.188 1 38.34 88 ASP A C 1
ATOM 684 O O . ASP A 1 88 ? -19.766 82.312 18.656 1 38.34 88 ASP A O 1
ATOM 688 N N . ALA A 1 89 ? -18.984 83.938 17.328 1 42.62 89 ALA A N 1
ATOM 689 C CA . ALA A 1 89 ? -19.047 85.438 17.188 1 42.62 89 ALA A CA 1
ATOM 690 C C . ALA A 1 89 ? -20.438 85.938 17.547 1 42.62 89 ALA A C 1
ATOM 692 O O . ALA A 1 89 ? -20.688 87.125 17.469 1 42.62 89 ALA A O 1
ATOM 693 N N . HIS A 1 90 ? -21.328 85.438 18.531 1 29.66 90 HIS A N 1
ATOM 694 C CA . HIS A 1 90 ? -22.281 86.5 18.719 1 29.66 90 HIS A CA 1
ATOM 695 C C . HIS A 1 90 ? -21.703 87.688 19.562 1 29.66 90 HIS A C 1
ATOM 697 O O . HIS A 1 90 ? -20.938 87.438 20.484 1 29.66 90 HIS A O 1
ATOM 703 N N . MET B 1 1 ? -3.682 -49.5 -26.109 1 61.12 1 MET B N 1
ATOM 704 C CA . MET B 1 1 ? -3.092 -49.062 -24.844 1 61.12 1 MET B CA 1
ATOM 705 C C . MET B 1 1 ? -2.186 -47.844 -25.078 1 61.12 1 MET B C 1
ATOM 707 O O . MET B 1 1 ? -2.209 -46.906 -24.297 1 61.12 1 MET B O 1
ATOM 711 N N . ASP B 1 2 ? -1.71 -47.688 -26.391 1 75.38 2 ASP B N 1
ATOM 712 C CA . ASP B 1 2 ? -0.686 -46.719 -26.75 1 75.38 2 ASP B CA 1
ATOM 713 C C . ASP B 1 2 ? -1.301 -45.344 -26.984 1 75.38 2 ASP B C 1
ATOM 715 O O . ASP B 1 2 ? -0.769 -44.344 -26.516 1 75.38 2 ASP B O 1
ATOM 719 N N . SER B 1 3 ? -2.668 -45.375 -27.438 1 85.5 3 SER B N 1
ATOM 720 C CA . SER B 1 3 ? -3.273 -44.094 -27.781 1 85.5 3 SER B CA 1
ATOM 721 C C . SER B 1 3 ? -3.779 -43.375 -26.531 1 85.5 3 SER B C 1
ATOM 723 O O . SER B 1 3 ? -3.605 -42.156 -26.406 1 85.5 3 SER B O 1
ATOM 725 N N . SER B 1 4 ? -4.117 -44.219 -25.609 1 87.69 4 SER B N 1
ATOM 726 C CA . SER B 1 4 ? -4.676 -43.656 -24.391 1 87.69 4 SER B CA 1
ATOM 727 C C . SER B 1 4 ? -3.584 -43.062 -23.5 1 87.69 4 SER B C 1
ATOM 729 O O . SER B 1 4 ? -3.756 -41.969 -22.953 1 87.69 4 SER B O 1
ATOM 731 N N . MET B 1 5 ? -2.412 -43.656 -23.453 1 88.56 5 MET B N 1
ATOM 732 C CA . MET B 1 5 ? -1.28 -43.188 -22.656 1 88.56 5 MET B CA 1
ATOM 733 C C . MET B 1 5 ? -0.671 -41.938 -23.25 1 88.56 5 MET B C 1
ATOM 735 O O . MET B 1 5 ? -0.299 -41.031 -22.516 1 88.56 5 MET B O 1
ATOM 739 N N . ASP B 1 6 ? -0.621 -41.969 -24.547 1 88.94 6 ASP B N 1
ATOM 740 C CA . ASP B 1 6 ? -0.13 -40.781 -25.25 1 88.94 6 ASP B CA 1
ATOM 741 C C . ASP B 1 6 ? -1.022 -39.562 -24.969 1 88.94 6 ASP B C 1
ATOM 743 O O . ASP B 1 6 ? -0.527 -38.469 -24.703 1 88.94 6 ASP B O 1
ATOM 747 N N . THR B 1 7 ? -2.318 -39.781 -25.016 1 93.62 7 THR B N 1
ATOM 748 C CA . THR B 1 7 ? -3.285 -38.719 -24.734 1 93.62 7 THR B CA 1
ATOM 749 C C . THR B 1 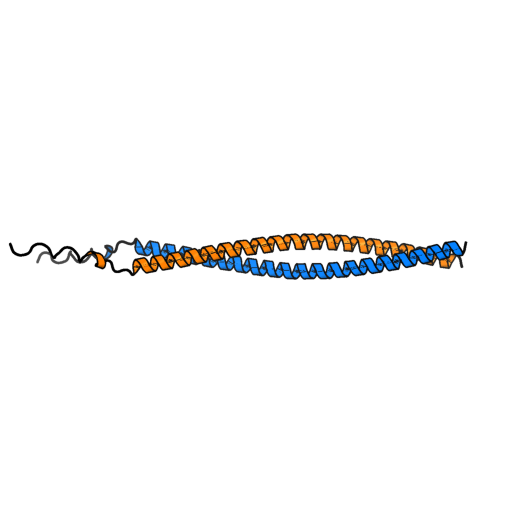7 ? -3.133 -38.219 -23.297 1 93.62 7 THR B C 1
ATOM 751 O O . THR B 1 7 ? -3.154 -37.031 -23.062 1 93.62 7 THR B O 1
ATOM 754 N N . LEU B 1 8 ? -2.939 -39.188 -22.375 1 94.75 8 LEU B N 1
ATOM 755 C CA . LEU B 1 8 ? -2.762 -38.844 -20.969 1 94.75 8 LEU B CA 1
ATOM 756 C C . LEU B 1 8 ? -1.501 -38 -20.766 1 94.75 8 LEU B C 1
ATOM 758 O O . LEU B 1 8 ? -1.528 -36.969 -20.078 1 94.75 8 LEU B O 1
ATOM 762 N N . LEU B 1 9 ? -0.364 -38.375 -21.391 1 94.44 9 LEU B N 1
ATOM 763 C CA . LEU B 1 9 ? 0.904 -37.656 -21.297 1 94.44 9 LEU B CA 1
ATOM 764 C C . LEU B 1 9 ? 0.772 -36.25 -21.859 1 94.44 9 LEU B C 1
ATOM 766 O O . LEU B 1 9 ? 1.257 -35.281 -21.266 1 94.44 9 LEU B O 1
ATOM 770 N N . ARG B 1 10 ? 0.075 -36.156 -22.938 1 95.25 10 ARG B N 1
ATOM 771 C CA . ARG B 1 10 ? -0.132 -34.875 -23.562 1 95.25 10 ARG B CA 1
ATOM 772 C C . ARG B 1 10 ? -0.958 -33.938 -22.656 1 95.25 10 ARG B C 1
ATOM 774 O O . ARG B 1 10 ? -0.655 -32.75 -22.516 1 95.25 10 ARG B O 1
ATOM 781 N N . ARG B 1 11 ? -1.92 -34.531 -22.031 1 97.25 11 ARG B N 1
ATOM 782 C CA . ARG B 1 11 ? -2.773 -33.75 -21.125 1 97.25 11 ARG B CA 1
ATOM 783 C C . ARG B 1 11 ? -1.989 -33.25 -19.922 1 97.25 11 ARG B C 1
ATOM 785 O O . ARG B 1 11 ? -2.16 -32.125 -19.484 1 97.25 11 ARG B O 1
ATOM 792 N N . LEU B 1 12 ? -1.16 -34.094 -19.422 1 98.06 12 LEU B N 1
ATOM 793 C CA . LEU B 1 12 ? -0.358 -33.719 -18.25 1 98.06 12 LEU B CA 1
ATOM 794 C C . LEU B 1 12 ? 0.654 -32.656 -18.609 1 98.06 12 LEU B C 1
ATOM 796 O O . LEU B 1 12 ? 0.868 -31.703 -17.844 1 98.06 12 LEU B O 1
ATOM 800 N N . VAL B 1 13 ? 1.263 -32.781 -19.766 1 98.12 13 VAL B N 1
ATOM 801 C CA . VAL B 1 13 ? 2.221 -31.766 -20.219 1 98.12 13 VAL B CA 1
ATOM 802 C C . VAL B 1 13 ? 1.513 -30.422 -20.406 1 98.12 13 VAL B C 1
ATOM 804 O O . VAL B 1 13 ? 2.025 -29.375 -20 1 98.12 13 VAL B O 1
ATOM 807 N N . GLN B 1 14 ? 0.307 -30.422 -20.984 1 98.38 14 GLN B N 1
ATOM 808 C CA . GLN B 1 14 ? -0.487 -29.219 -2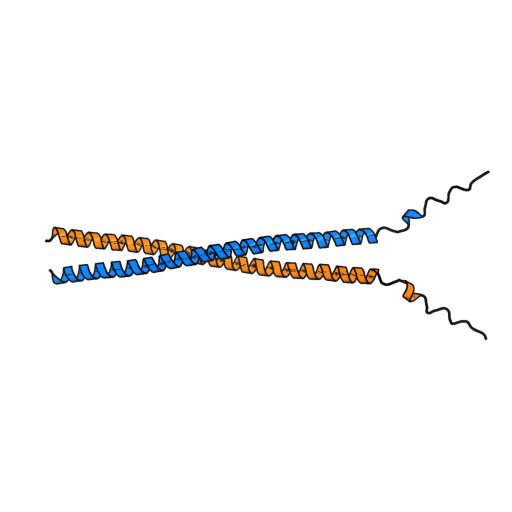1.156 1 98.38 14 GLN B CA 1
ATOM 809 C C . GLN B 1 14 ? -0.842 -28.594 -19.812 1 98.38 14 GLN B C 1
ATOM 811 O O . GLN B 1 14 ? -0.796 -27.375 -19.656 1 98.38 14 GLN B O 1
ATOM 816 N N . ARG B 1 15 ? -1.203 -29.406 -18.922 1 98.62 15 ARG B N 1
ATOM 817 C CA . ARG B 1 15 ? -1.546 -28.922 -17.594 1 98.62 15 ARG B CA 1
ATOM 818 C C . ARG B 1 15 ? -0.342 -28.281 -16.922 1 98.62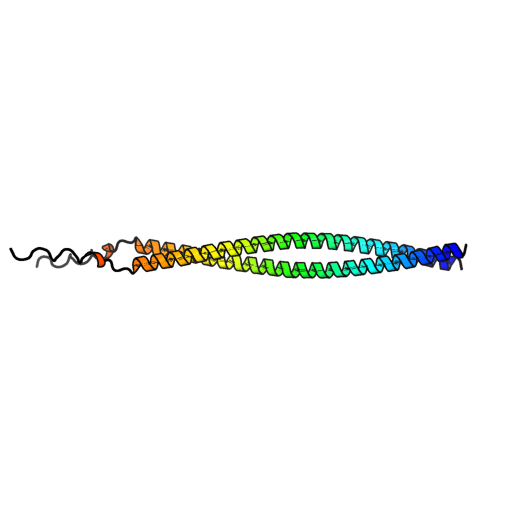 15 ARG B C 1
ATOM 820 O O . ARG B 1 15 ? -0.469 -27.219 -16.281 1 98.62 15 ARG B O 1
ATOM 827 N N . VAL B 1 16 ? 0.794 -28.812 -16.984 1 98.69 16 VAL B N 1
ATOM 828 C CA . VAL B 1 16 ? 2.027 -28.25 -16.453 1 98.69 16 VAL B CA 1
ATOM 829 C C . VAL B 1 16 ? 2.283 -26.875 -17.062 1 98.69 16 VAL B C 1
ATOM 831 O O . VAL B 1 16 ? 2.576 -25.906 -16.359 1 98.69 16 VAL B O 1
ATOM 834 N N . ASP B 1 17 ? 2.152 -26.828 -18.391 1 98.25 17 ASP B N 1
ATOM 835 C CA . ASP B 1 17 ? 2.371 -25.562 -19.094 1 98.25 17 ASP B CA 1
ATOM 836 C C . ASP B 1 17 ? 1.422 -24.484 -18.594 1 98.25 17 ASP B C 1
ATOM 838 O O . ASP B 1 17 ? 1.842 -23.359 -18.328 1 98.25 17 ASP B O 1
ATOM 842 N N . THR B 1 18 ? 0.147 -24.828 -18.453 1 98.62 18 THR B N 1
ATOM 843 C CA . THR B 1 18 ? -0.869 -23.891 -17.984 1 98.62 18 THR B CA 1
ATOM 844 C C . THR B 1 18 ? -0.562 -23.422 -16.562 1 98.62 18 THR B C 1
ATOM 846 O O . THR B 1 18 ? -0.659 -22.234 -16.266 1 98.62 18 THR B O 1
ATOM 849 N N . LEU B 1 19 ? -0.166 -24.391 -15.75 1 98.62 19 LEU B N 1
ATOM 850 C CA . LEU B 1 19 ? 0.125 -24.078 -14.352 1 98.62 19 LEU B CA 1
ATOM 851 C C . LEU B 1 19 ? 1.381 -23.219 -14.242 1 98.62 19 LEU B C 1
ATOM 853 O O . LEU B 1 19 ? 1.448 -22.312 -13.406 1 98.62 19 LEU B O 1
ATOM 857 N N . GLU B 1 20 ? 2.371 -23.469 -15.047 1 98.44 20 GLU B N 1
ATOM 858 C CA . GLU B 1 20 ? 3.588 -22.656 -15.047 1 98.44 20 GLU B CA 1
ATOM 859 C C . GLU B 1 20 ? 3.299 -21.219 -15.477 1 98.44 20 GLU B C 1
ATOM 861 O O . GLU B 1 20 ? 3.812 -20.281 -14.883 1 98.44 20 GLU B O 1
ATOM 866 N N . ALA B 1 21 ? 2.467 -21.109 -16.453 1 98.44 21 ALA B N 1
ATOM 867 C CA . ALA B 1 21 ? 2.082 -19.766 -16.906 1 98.44 21 ALA B CA 1
ATOM 868 C C . ALA B 1 21 ? 1.316 -19.016 -15.828 1 98.44 21 ALA B C 1
ATOM 870 O O . ALA B 1 21 ? 1.591 -17.844 -15.57 1 98.44 21 ALA B O 1
ATOM 871 N N . ALA B 1 22 ? 0.401 -19.719 -15.227 1 98.5 22 ALA B N 1
ATOM 872 C CA . ALA B 1 22 ? -0.392 -19.109 -14.164 1 98.5 22 ALA B CA 1
ATOM 873 C C . ALA B 1 22 ? 0.493 -18.672 -12.992 1 98.5 22 ALA B C 1
ATOM 875 O O . ALA B 1 22 ? 0.313 -17.594 -12.438 1 98.5 22 ALA B O 1
ATOM 876 N N . ARG B 1 23 ? 1.341 -19.516 -12.625 1 98.44 23 ARG B N 1
ATOM 877 C CA . ARG B 1 23 ? 2.287 -19.219 -11.555 1 98.44 23 ARG B CA 1
ATOM 878 C C . ARG B 1 23 ? 3.117 -17.984 -11.891 1 98.44 23 ARG B C 1
ATOM 880 O O . ARG B 1 23 ? 3.338 -17.125 -11.031 1 98.44 23 ARG B O 1
ATOM 887 N N . SER B 1 24 ? 3.584 -17.969 -13.102 1 98.5 24 SER B N 1
ATOM 888 C CA . SER B 1 24 ? 4.387 -16.844 -13.555 1 98.5 24 SER B CA 1
ATOM 889 C C . SER B 1 24 ? 3.596 -15.539 -13.484 1 98.5 24 SER B C 1
ATOM 891 O O . SER B 1 24 ? 4.117 -14.508 -13.055 1 98.5 24 SER B O 1
ATOM 893 N N . ASP B 1 25 ? 2.385 -15.539 -13.859 1 98.56 25 ASP B N 1
ATOM 894 C CA . ASP B 1 25 ? 1.503 -14.375 -13.797 1 98.56 25 ASP B CA 1
ATOM 895 C C . ASP B 1 25 ? 1.299 -13.914 -12.359 1 98.56 25 ASP B C 1
ATOM 897 O O . ASP B 1 25 ? 1.387 -12.719 -12.062 1 98.56 25 ASP B O 1
ATOM 901 N N . LEU B 1 26 ? 1.083 -14.859 -11.555 1 98.75 26 LEU B N 1
ATOM 902 C CA . LEU B 1 26 ? 0.858 -14.539 -10.148 1 98.75 26 LEU B CA 1
ATOM 903 C C . LEU B 1 26 ? 2.121 -13.977 -9.508 1 98.75 26 LEU B C 1
ATOM 905 O O . LEU B 1 26 ? 2.049 -13.062 -8.68 1 98.75 26 LEU B O 1
ATOM 909 N N . ALA B 1 27 ? 3.199 -14.555 -9.867 1 98.62 27 ALA B N 1
ATOM 910 C CA . ALA B 1 27 ? 4.469 -14.055 -9.352 1 98.62 27 ALA B CA 1
ATOM 911 C C . ALA B 1 27 ? 4.688 -12.602 -9.75 1 98.62 27 ALA B C 1
ATOM 913 O O . ALA B 1 27 ? 5.121 -11.789 -8.93 1 98.62 27 ALA B O 1
ATOM 914 N N . SER B 1 28 ? 4.375 -12.219 -10.898 1 98.75 28 SER B N 1
ATOM 915 C CA . SER B 1 28 ? 4.484 -10.844 -11.375 1 98.75 28 SER B CA 1
ATOM 916 C C . SER B 1 28 ? 3.545 -9.922 -10.609 1 98.75 28 SER B C 1
ATOM 918 O O . SER B 1 28 ? 3.91 -8.789 -10.273 1 98.75 28 SER B O 1
ATOM 920 N N . LYS B 1 29 ? 2.418 -10.422 -10.422 1 98.88 29 LYS B N 1
ATOM 921 C CA . LYS B 1 29 ? 1.436 -9.633 -9.68 1 98.88 29 LYS B CA 1
ATOM 922 C C . LYS B 1 29 ? 1.896 -9.383 -8.25 1 98.88 29 LYS B C 1
ATOM 924 O O . LYS B 1 29 ? 1.715 -8.289 -7.715 1 98.88 29 LYS B O 1
ATOM 929 N N . VAL B 1 30 ? 2.416 -10.398 -7.676 1 98.88 30 VAL B N 1
ATOM 930 C CA . VAL B 1 30 ? 2.967 -10.266 -6.332 1 98.88 30 VAL B CA 1
ATOM 931 C C . VAL B 1 30 ? 4.039 -9.172 -6.32 1 98.88 30 VAL B C 1
ATOM 933 O O . VAL B 1 30 ? 4.039 -8.305 -5.445 1 98.88 30 VAL B O 1
ATOM 936 N N . ASP B 1 31 ? 4.902 -9.211 -7.305 1 98.75 31 ASP B N 1
ATOM 937 C CA . ASP B 1 31 ? 5.969 -8.219 -7.395 1 98.75 31 ASP B CA 1
ATOM 938 C C . ASP B 1 31 ? 5.398 -6.809 -7.516 1 98.75 31 ASP B C 1
ATOM 940 O O . ASP B 1 31 ? 5.863 -5.887 -6.84 1 98.75 31 ASP B O 1
ATOM 944 N N . ALA B 1 32 ? 4.41 -6.641 -8.305 1 98.81 32 ALA B N 1
ATOM 945 C CA . ALA B 1 32 ? 3.803 -5.332 -8.531 1 98.81 32 ALA B CA 1
ATOM 946 C C . ALA B 1 32 ? 3.131 -4.812 -7.262 1 98.81 32 ALA B C 1
ATOM 948 O O . ALA B 1 32 ? 3.312 -3.654 -6.883 1 98.81 32 ALA B O 1
ATOM 949 N N . LEU B 1 33 ? 2.441 -5.672 -6.613 1 98.81 33 LEU B N 1
ATOM 950 C CA . LEU B 1 33 ? 1.727 -5.301 -5.395 1 98.81 33 LEU B CA 1
ATOM 951 C C . LEU B 1 33 ? 2.703 -4.957 -4.273 1 98.81 33 LEU B C 1
ATOM 953 O O . LEU B 1 33 ? 2.445 -4.051 -3.479 1 98.81 33 LEU B O 1
ATOM 957 N N . GLN B 1 34 ? 3.791 -5.699 -4.227 1 98.81 34 GLN B N 1
ATOM 958 C CA . GLN B 1 34 ? 4.816 -5.402 -3.229 1 98.81 34 GLN B CA 1
ATOM 959 C C . GLN B 1 34 ? 5.438 -4.031 -3.469 1 98.81 34 GLN B C 1
ATOM 961 O O . GLN B 1 34 ? 5.668 -3.273 -2.523 1 98.81 34 GLN B O 1
ATOM 966 N N . SER B 1 35 ? 5.672 -3.73 -4.641 1 98.88 35 SER B N 1
ATOM 967 C CA . SER B 1 35 ? 6.203 -2.42 -5.004 1 98.88 35 SER B CA 1
ATOM 968 C C . SER B 1 35 ? 5.219 -1.311 -4.652 1 98.88 35 SER B C 1
ATOM 970 O O . SER B 1 35 ? 5.605 -0.283 -4.094 1 98.88 35 SER B O 1
ATOM 972 N N . ASP B 1 36 ? 4.023 -1.517 -4.934 1 98.88 36 ASP B N 1
ATOM 973 C CA . ASP B 1 36 ? 2.982 -0.542 -4.629 1 98.88 36 ASP B CA 1
ATOM 974 C C . ASP B 1 36 ? 2.871 -0.309 -3.125 1 98.88 36 ASP B C 1
ATOM 976 O O . ASP B 1 36 ? 2.777 0.834 -2.674 1 98.88 36 ASP B O 1
ATOM 980 N N . ASN B 1 37 ? 2.881 -1.406 -2.459 1 98.81 37 ASN B N 1
ATOM 981 C CA . ASN B 1 37 ? 2.826 -1.303 -1.005 1 98.81 37 ASN B CA 1
ATOM 982 C C . ASN B 1 37 ? 4.016 -0.523 -0.453 1 98.81 37 ASN B C 1
ATOM 984 O O . ASN B 1 37 ? 3.871 0.257 0.49 1 98.81 37 ASN B O 1
ATOM 988 N N . GLY B 1 38 ? 5.145 -0.759 -1.054 1 98.81 38 GLY B N 1
ATOM 989 C CA . GLY B 1 38 ? 6.316 0.012 -0.67 1 98.81 38 GLY B CA 1
ATOM 990 C C . GLY B 1 38 ? 6.148 1.503 -0.893 1 98.81 38 GLY B C 1
ATOM 991 O O . GLY B 1 38 ? 6.492 2.309 -0.024 1 98.81 38 GLY B O 1
ATOM 992 N N . ARG B 1 39 ? 5.625 1.921 -2.018 1 98.81 39 ARG B N 1
ATOM 993 C CA . ARG B 1 39 ? 5.387 3.322 -2.344 1 98.81 39 ARG B CA 1
ATOM 994 C C . ARG B 1 39 ? 4.367 3.939 -1.393 1 98.81 39 ARG B C 1
ATOM 996 O O . ARG B 1 39 ? 4.543 5.066 -0.93 1 98.81 39 ARG B O 1
ATOM 1003 N N . LEU B 1 40 ? 3.338 3.17 -1.123 1 98.88 40 LEU B N 1
ATOM 1004 C CA . LEU B 1 40 ? 2.291 3.656 -0.229 1 9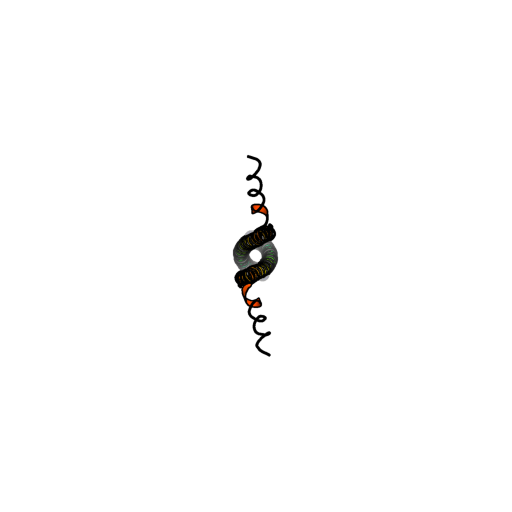8.88 40 LEU B CA 1
ATOM 1005 C C . LEU B 1 40 ? 2.832 3.854 1.184 1 98.88 40 LEU B C 1
ATOM 1007 O O . LEU B 1 40 ? 2.492 4.832 1.852 1 98.88 40 LEU B O 1
ATOM 1011 N N . ASN B 1 41 ? 3.688 2.932 1.572 1 98.88 41 ASN B N 1
ATOM 1012 C CA . ASN B 1 41 ? 4.309 3.072 2.885 1 98.88 41 ASN B CA 1
ATOM 1013 C C . ASN B 1 41 ? 5.16 4.336 2.969 1 98.88 41 ASN B C 1
ATOM 1015 O O . ASN B 1 41 ? 5.133 5.043 3.979 1 98.88 41 ASN B O 1
ATOM 1019 N N . GLN B 1 42 ? 5.836 4.641 1.947 1 98.81 42 GLN B N 1
ATOM 1020 C CA . GLN B 1 42 ? 6.629 5.863 1.897 1 98.81 42 GLN B CA 1
ATOM 1021 C C . GLN B 1 42 ? 5.742 7.102 1.958 1 98.81 42 GLN B C 1
ATOM 1023 O O . GLN B 1 42 ? 6.066 8.07 2.645 1 98.81 42 GLN B O 1
ATOM 1028 N N . LYS B 1 43 ? 4.738 6.984 1.229 1 98.81 43 LYS B N 1
ATOM 1029 C CA . LYS B 1 43 ? 3.783 8.094 1.237 1 98.81 43 LYS B CA 1
ATOM 1030 C C . LYS B 1 43 ? 3.191 8.297 2.629 1 98.81 43 LYS B C 1
ATOM 1032 O O . LYS B 1 43 ? 3.053 9.43 3.092 1 98.81 43 LYS B O 1
ATOM 1037 N N . VAL B 1 44 ? 2.779 7.25 3.285 1 98.94 44 VAL B N 1
ATOM 1038 C CA . VAL B 1 44 ? 2.254 7.285 4.645 1 98.94 44 VAL B CA 1
ATOM 1039 C C . VAL B 1 44 ? 3.281 7.926 5.578 1 98.94 44 VAL B C 1
ATOM 1041 O O . VAL B 1 44 ? 2.947 8.812 6.363 1 98.94 44 VAL B O 1
ATOM 1044 N N . ASP B 1 45 ? 4.484 7.5 5.441 1 98.81 45 ASP B N 1
ATOM 1045 C CA . ASP B 1 45 ? 5.555 8.055 6.266 1 98.81 45 ASP B CA 1
ATOM 1046 C C . ASP B 1 45 ? 5.711 9.555 6.023 1 98.81 45 ASP B C 1
ATOM 1048 O O . ASP B 1 45 ? 5.82 10.336 6.969 1 98.81 45 ASP B O 1
ATOM 1052 N N . GLY B 1 46 ? 5.699 9.938 4.758 1 98.88 46 GLY B N 1
ATOM 1053 C CA . GLY B 1 46 ? 5.82 11.344 4.402 1 98.88 46 GLY B CA 1
ATOM 1054 C C . GLY B 1 46 ? 4.676 12.188 4.922 1 98.88 46 GLY B C 1
ATOM 1055 O O . GLY B 1 46 ? 4.895 13.242 5.516 1 98.88 46 GLY B O 1
ATOM 1056 N N . LEU B 1 47 ? 3.516 11.672 4.879 1 98.88 47 LEU B N 1
ATOM 1057 C CA . LEU B 1 47 ? 2.34 12.406 5.34 1 98.88 47 LEU B CA 1
ATOM 1058 C C . LEU B 1 47 ? 2.311 12.492 6.859 1 98.88 47 LEU B C 1
ATOM 1060 O O . LEU B 1 47 ? 1.895 13.508 7.422 1 98.88 47 LEU B O 1
ATOM 1064 N N . THR B 1 48 ? 2.74 11.453 7.5 1 98.88 48 THR B N 1
ATOM 1065 C CA . THR B 1 48 ? 2.812 11.445 8.953 1 98.88 48 THR B CA 1
ATOM 1066 C C . THR B 1 48 ? 3.809 12.484 9.453 1 98.88 48 THR B C 1
ATOM 1068 O O . THR B 1 48 ? 3.525 13.219 10.406 1 98.88 48 THR B O 1
ATOM 1071 N N . ARG B 1 49 ? 4.918 12.562 8.82 1 98.81 49 ARG B N 1
ATOM 1072 C CA . ARG B 1 49 ? 5.922 13.562 9.164 1 98.81 49 ARG B CA 1
ATOM 1073 C C . ARG B 1 49 ? 5.398 14.977 8.906 1 98.81 49 ARG B C 1
ATOM 1075 O O . ARG B 1 49 ? 5.539 15.859 9.75 1 98.81 49 ARG B O 1
ATOM 1082 N N . ASP B 1 50 ? 4.766 15.227 7.797 1 98.81 50 ASP B N 1
ATOM 1083 C CA . ASP B 1 50 ? 4.191 16.531 7.449 1 98.81 50 ASP B CA 1
ATOM 1084 C C . ASP B 1 50 ? 3.156 16.969 8.484 1 98.81 50 ASP B C 1
ATOM 1086 O O . ASP B 1 50 ? 3.182 18.109 8.953 1 98.81 50 ASP B O 1
ATOM 1090 N N . ASN B 1 51 ? 2.309 16.047 8.82 1 98.75 51 ASN B N 1
ATOM 1091 C CA . ASN B 1 51 ? 1.266 16.344 9.797 1 98.75 51 ASN B CA 1
ATOM 1092 C C . ASN B 1 51 ? 1.855 16.672 11.164 1 98.75 51 ASN B C 1
ATOM 1094 O O . ASN B 1 51 ? 1.34 17.547 11.875 1 98.75 51 ASN B O 1
ATOM 1098 N N . ALA B 1 52 ? 2.902 16.031 11.469 1 98.81 52 ALA B N 1
ATOM 1099 C CA . ALA B 1 52 ? 3.588 16.344 12.719 1 98.81 52 ALA B CA 1
ATOM 1100 C C . ALA B 1 52 ? 4.164 17.766 12.68 1 98.81 52 ALA B C 1
ATOM 1102 O O . ALA B 1 52 ? 4.051 18.516 13.648 1 98.81 52 ALA B O 1
ATOM 1103 N N . ILE B 1 53 ? 4.75 18.141 11.602 1 98.81 53 ILE B N 1
ATOM 1104 C CA . ILE B 1 53 ? 5.324 19.469 11.422 1 98.81 53 ILE B CA 1
ATOM 1105 C C . ILE B 1 53 ? 4.223 20.516 11.484 1 98.81 53 ILE B C 1
ATOM 1107 O O . ILE B 1 53 ? 4.375 21.547 12.156 1 98.81 53 ILE B O 1
ATOM 1111 N N . LEU B 1 54 ? 3.133 20.234 10.922 1 98.75 54 LEU B N 1
ATOM 1112 C CA . LEU B 1 54 ? 2.012 21.172 10.922 1 98.75 54 LEU B CA 1
ATOM 1113 C C . LEU B 1 54 ? 1.443 21.344 12.32 1 98.75 54 LEU B C 1
ATOM 1115 O O . LEU B 1 54 ? 1.087 22.453 12.727 1 98.75 54 LEU B O 1
ATOM 1119 N N . ARG B 1 55 ? 1.39 20.328 13.07 1 98.62 55 ARG B N 1
ATOM 1120 C CA . ARG B 1 55 ? 0.907 20.391 14.445 1 98.62 55 ARG B CA 1
ATOM 1121 C C . ARG B 1 55 ? 1.854 21.203 15.32 1 98.62 55 ARG B C 1
ATOM 1123 O O . ARG B 1 55 ? 1.41 21.953 16.188 1 98.62 55 ARG B O 1
ATOM 1130 N N . GLU B 1 56 ? 3.096 21.125 15.062 1 98.25 56 GLU B N 1
ATOM 1131 C CA . GLU B 1 56 ? 4.082 21.922 15.773 1 98.25 56 GLU B CA 1
ATOM 1132 C C . GLU B 1 56 ? 3.939 23.406 15.422 1 98.25 56 GLU B C 1
ATOM 1134 O O . GLU B 1 56 ? 4.035 24.266 16.297 1 98.25 56 GLU B O 1
ATOM 1139 N N . GLU B 1 57 ? 3.686 23.703 14.211 1 98.12 57 GLU B N 1
ATOM 1140 C CA . GLU B 1 57 ? 3.453 25.062 13.766 1 98.12 57 GLU B CA 1
ATOM 1141 C C . GLU B 1 57 ? 2.201 25.656 14.414 1 98.12 57 GLU B C 1
ATOM 1143 O O . GLU B 1 57 ? 2.215 26.797 14.891 1 98.12 57 GLU B O 1
ATOM 1148 N N . ILE B 1 58 ? 1.212 24.875 14.5 1 97.81 58 ILE B N 1
ATOM 1149 C CA . ILE B 1 58 ? -0.037 25.281 15.125 1 97.81 58 ILE B CA 1
ATOM 1150 C C . ILE B 1 58 ? 0.197 25.562 16.609 1 97.81 58 ILE B C 1
ATOM 1152 O O . ILE B 1 58 ? -0.257 26.578 17.141 1 97.81 58 ILE B O 1
ATOM 1156 N N . ALA B 1 59 ? 0.942 24.719 17.203 1 96.56 59 ALA B N 1
ATOM 1157 C CA . ALA B 1 59 ? 1.256 24.906 18.625 1 96.56 59 ALA B CA 1
ATOM 1158 C C . ALA B 1 59 ? 2.045 26.188 18.844 1 96.56 59 ALA B C 1
ATOM 1160 O O . ALA B 1 59 ? 1.771 26.938 19.781 1 96.56 59 ALA B O 1
ATOM 1161 N N . SER B 1 60 ? 2.947 26.469 17.938 1 95.56 60 SER B N 1
ATOM 1162 C CA . SER B 1 60 ? 3.76 27.688 18 1 95.56 60 SER B CA 1
ATOM 1163 C C . SER B 1 60 ? 2.91 28.938 17.797 1 95.56 60 SER B C 1
ATOM 1165 O O . SER B 1 60 ? 3.059 29.922 18.516 1 95.56 60 SER B O 1
ATOM 1167 N N . LEU B 1 61 ? 1.958 28.828 16.938 1 93.19 61 LEU B N 1
ATOM 1168 C CA . LEU B 1 61 ? 1.068 29.953 16.656 1 93.19 61 LEU B CA 1
ATOM 1169 C C . LEU B 1 61 ? 0.119 30.203 17.812 1 93.19 61 LEU B C 1
ATOM 1171 O O . LEU B 1 61 ? -0.15 31.359 18.156 1 93.19 61 LEU B O 1
ATOM 1175 N N . LYS B 1 62 ? -0.252 29.188 18.5 1 92.25 62 LYS B N 1
ATOM 1176 C CA . LYS B 1 62 ? -1.168 29.312 19.625 1 92.25 62 LYS B CA 1
ATOM 1177 C C . LYS B 1 62 ? -0.442 29.828 20.875 1 92.25 62 LYS B C 1
ATOM 1179 O O . LYS B 1 62 ? -0.999 30.609 21.641 1 92.25 62 LYS B O 1
ATOM 1184 N N . TYR B 1 63 ? 0.806 29.453 20.969 1 89.31 63 TYR B N 1
ATOM 1185 C CA . TYR B 1 63 ? 1.602 29.938 22.078 1 89.31 63 TYR B CA 1
ATOM 1186 C C . TYR B 1 63 ? 1.998 31.391 21.891 1 89.31 63 TYR B C 1
ATOM 1188 O O . TYR B 1 63 ? 1.959 32.188 22.828 1 89.31 63 TYR B O 1
ATOM 1196 N N . GLY B 1 64 ? 2.33 31.828 20.781 1 75.38 64 GLY B N 1
ATOM 1197 C CA . GLY B 1 64 ? 2.617 33.219 20.469 1 75.38 64 GLY B CA 1
ATOM 1198 C C . GLY B 1 64 ? 1.425 34.125 20.672 1 75.38 64 GLY B C 1
ATOM 1199 O O . GLY B 1 64 ? 1.564 35.219 21.219 1 75.38 64 GLY B O 1
ATOM 1200 N N . GLU B 1 65 ? 0.333 33.656 20.391 1 70.12 65 GLU B N 1
ATOM 1201 C CA . GLU B 1 65 ? -0.901 34.406 20.609 1 70.12 65 GLU B CA 1
ATOM 1202 C C . GLU B 1 65 ? -1.193 34.594 22.094 1 70.12 65 GLU B C 1
ATOM 1204 O O . GLU B 1 65 ? -1.594 35.688 22.516 1 70.12 65 GLU B O 1
ATOM 1209 N N . SER B 1 66 ? -0.922 33.625 22.781 1 70.75 66 SER B N 1
ATOM 1210 C CA . SER B 1 66 ? -1.161 33.656 24.219 1 70.75 66 SER B CA 1
ATOM 1211 C C . SER B 1 66 ? -0.189 34.625 24.906 1 70.75 66 SER B C 1
ATOM 1213 O O . SER B 1 66 ? -0.581 35.375 25.797 1 70.75 66 SER B O 1
ATOM 1215 N N . THR B 1 67 ? 1.013 34.562 24.469 1 70.88 67 THR B N 1
ATOM 1216 C CA . THR B 1 67 ? 2.016 35.469 25.031 1 70.88 67 THR B CA 1
ATOM 1217 C C . THR B 1 67 ? 1.727 36.906 24.625 1 70.88 67 THR B C 1
ATOM 1219 O O . THR B 1 67 ? 1.88 37.844 25.422 1 70.88 67 THR B O 1
ATOM 1222 N N . ALA B 1 68 ? 1.216 37.062 23.438 1 68 68 ALA B N 1
ATOM 1223 C CA . ALA B 1 68 ? 0.837 38.375 22.953 1 68 68 ALA B CA 1
ATOM 1224 C C . ALA B 1 68 ? -0.4 38.906 23.688 1 68 68 ALA B C 1
ATOM 1226 O O . ALA B 1 68 ? -0.474 40.062 24.047 1 68 68 ALA B O 1
ATOM 1227 N N . GLU B 1 69 ? -1.24 38.062 24 1 67.06 69 GLU B N 1
ATOM 1228 C CA . GLU B 1 69 ? -2.445 38.406 24.75 1 67.06 69 GLU B CA 1
ATOM 1229 C C . GLU B 1 69 ? -2.113 38.75 26.203 1 67.06 69 GLU B C 1
ATOM 1231 O O . GLU B 1 69 ? -2.652 39.719 26.75 1 67.06 69 GLU B O 1
ATOM 1236 N N . ARG B 1 70 ? -1.13 38.094 26.766 1 69.06 70 ARG B N 1
ATOM 1237 C CA . ARG B 1 70 ? -0.707 38.375 28.141 1 69.06 70 ARG B CA 1
ATOM 1238 C C . ARG B 1 70 ? 0.057 39.688 28.234 1 69.06 70 ARG B C 1
ATOM 1240 O O . ARG B 1 70 ? -0.107 40.438 29.188 1 69.06 70 ARG B O 1
ATOM 1247 N N . SER B 1 71 ? 0.785 40.031 27.297 1 65.94 71 SER B N 1
ATOM 1248 C CA . SER B 1 71 ? 1.534 41.281 27.25 1 65.94 71 SER B CA 1
ATOM 1249 C C . SER B 1 71 ? 0.604 42.5 27.078 1 65.94 71 SER B C 1
ATOM 1251 O O . SER B 1 71 ? 0.834 43.562 27.641 1 65.94 71 SER B O 1
ATOM 1253 N N . ARG B 1 72 ? -0.527 42.312 26.516 1 65.5 72 ARG B N 1
ATOM 1254 C CA . ARG B 1 72 ? -1.486 43.375 26.281 1 65.5 72 ARG B CA 1
ATOM 1255 C C . ARG B 1 72 ? -2.336 43.656 27.531 1 65.5 72 ARG B C 1
ATOM 1257 O O . ARG B 1 72 ? -2.785 44.781 27.75 1 65.5 72 ARG B O 1
ATOM 1264 N N . LYS B 1 73 ? -2.508 42.781 28.375 1 61.78 73 LYS B N 1
ATOM 1265 C CA . LYS B 1 73 ? -3.326 42.906 29.578 1 61.78 73 LYS B CA 1
ATOM 1266 C C . LYS B 1 73 ? -2.496 43.438 30.75 1 61.78 73 LYS B C 1
ATOM 1268 O O . LYS B 1 73 ? -3.047 43.812 31.781 1 61.78 73 LYS B O 1
ATOM 1273 N N . ARG B 1 74 ? -1.198 43.594 30.672 1 62.38 74 ARG B N 1
ATOM 1274 C CA . ARG B 1 74 ? -0.416 44.156 31.75 1 62.38 74 ARG B CA 1
ATOM 1275 C C . ARG B 1 74 ? -0.607 45.688 31.828 1 62.38 74 ARG B C 1
ATOM 1277 O O . ARG B 1 74 ? -0.479 46.375 30.812 1 62.38 74 ARG B O 1
ATOM 1284 N N . PRO B 1 75 ? -1.268 46.281 32.875 1 60.47 75 PRO B N 1
ATOM 1285 C CA . PRO B 1 75 ? -1.463 47.719 33.031 1 60.47 75 PRO B CA 1
ATOM 1286 C C . PRO B 1 75 ? -0.155 48.5 32.969 1 60.47 75 PRO B C 1
ATOM 1288 O O . PRO B 1 75 ? 0.896 48 33.375 1 60.47 75 PRO B O 1
ATOM 1291 N N . LYS B 1 76 ? -0.077 49.5 32.031 1 56.94 76 LYS B N 1
ATOM 1292 C CA . LYS B 1 76 ? 1.002 50.469 31.938 1 56.94 76 LYS B CA 1
ATOM 1293 C C . LYS B 1 76 ? 1.233 51.156 33.281 1 56.94 76 LYS B C 1
ATOM 1295 O O . LYS B 1 76 ? 2.113 52 33.406 1 56.94 76 LYS B O 1
ATOM 1300 N N . ASN B 1 77 ? 0.434 51.156 34.25 1 53.44 77 ASN B N 1
ATOM 1301 C CA . ASN B 1 77 ? 0.605 51.969 35.438 1 53.44 77 ASN B CA 1
ATOM 1302 C C . ASN B 1 77 ? 1.798 51.531 36.281 1 53.44 77 ASN B C 1
ATOM 1304 O O . ASN B 1 77 ? 2.045 52.062 37.344 1 53.44 77 ASN B O 1
ATOM 1308 N N . ALA B 1 78 ? 2.414 50.531 35.938 1 56.5 78 ALA B N 1
ATOM 1309 C CA . ALA B 1 78 ? 3.369 50.188 36.969 1 56.5 78 ALA B CA 1
ATOM 1310 C C . ALA B 1 78 ? 4.578 51.094 36.969 1 56.5 78 ALA B C 1
ATOM 1312 O O . ALA B 1 78 ? 5.488 50.969 37.781 1 56.5 78 ALA B O 1
ATOM 1313 N N . HIS B 1 79 ? 4.75 52 36.031 1 50.41 79 HIS B N 1
ATOM 1314 C CA . HIS B 1 79 ? 5.996 52.75 36.156 1 50.41 79 HIS B CA 1
ATOM 1315 C C . HIS B 1 79 ? 5.816 53.938 37.094 1 50.41 79 HIS B C 1
ATOM 1317 O O . HIS B 1 79 ? 6.777 54.656 37.375 1 50.41 79 HIS B O 1
ATOM 1323 N N . PHE B 1 80 ? 4.562 54.469 37.312 1 51.47 80 PHE B N 1
ATOM 1324 C CA . PHE B 1 80 ? 4.672 55.844 37.75 1 51.47 80 PHE B CA 1
ATOM 1325 C C . PHE B 1 80 ? 5.004 55.906 39.25 1 51.47 80 PHE B C 1
ATOM 1327 O O . PHE B 1 80 ? 5.023 57 39.844 1 51.47 80 PHE B O 1
ATOM 1334 N N . SER B 1 81 ? 5.129 54.906 40.062 1 47.41 81 SER B N 1
ATOM 1335 C CA . SER B 1 81 ? 5.07 55.281 41.469 1 47.41 81 SER B CA 1
ATOM 1336 C C . SER B 1 81 ? 6.422 55.781 41.969 1 47.41 81 SER B C 1
ATOM 1338 O O . SER B 1 81 ? 6.602 56 43.188 1 47.41 81 SER B O 1
ATOM 1340 N N . LEU B 1 82 ? 7.465 55.812 41.312 1 50.34 82 LEU B N 1
ATOM 1341 C CA . LEU B 1 82 ? 8.656 55.938 42.125 1 50.34 82 LEU B CA 1
ATOM 1342 C C . LEU B 1 82 ? 8.914 57.406 42.469 1 50.34 82 LEU B C 1
ATOM 1344 O O . LEU B 1 82 ? 9.656 57.688 43.406 1 50.34 82 LEU B O 1
ATOM 1348 N N . THR B 1 83 ? 8.672 58.438 41.719 1 44.94 83 THR B N 1
ATOM 1349 C CA . THR B 1 83 ? 9.586 59.562 41.812 1 44.94 83 THR B CA 1
ATOM 1350 C C . THR B 1 83 ? 9.148 60.531 42.906 1 44.94 83 THR B C 1
ATOM 1352 O O . THR B 1 83 ? 9.805 61.531 43.156 1 44.94 83 THR B O 1
ATOM 1355 N N . THR B 1 84 ? 7.898 60.5 43.469 1 46 84 THR B N 1
ATOM 1356 C CA . THR B 1 84 ? 7.582 61.844 44.031 1 46 84 THR B CA 1
ATOM 1357 C C . THR B 1 84 ? 8.188 62 45.406 1 46 84 THR B C 1
ATOM 1359 O O . THR B 1 84 ? 7.965 63 46.062 1 46 84 THR B O 1
ATOM 1362 N N . LEU B 1 85 ? 8.914 61.062 46.062 1 45 85 LEU B N 1
ATOM 1363 C CA . LEU B 1 85 ? 9.055 61.312 47.5 1 45 85 LEU B CA 1
ATOM 1364 C C . LEU B 1 85 ? 10.234 62.25 47.781 1 45 85 LEU B C 1
ATOM 1366 O O . LEU B 1 85 ? 10.633 62.438 48.906 1 45 85 LEU B O 1
ATOM 1370 N N . GLY B 1 86 ? 10.93 62.906 46.812 1 38.88 86 GLY B N 1
ATOM 1371 C CA . GLY B 1 86 ? 12.18 63.5 47.312 1 38.88 86 GLY B CA 1
ATOM 1372 C C . GLY B 1 86 ? 11.977 64.75 48.156 1 38.88 86 GLY B C 1
ATOM 1373 O O . GLY B 1 86 ? 12.812 65.062 49.031 1 38.88 86 GLY B O 1
ATOM 1374 N N . ASN B 1 87 ? 11.336 65.875 47.781 1 41.41 87 ASN B N 1
ATOM 1375 C CA . ASN B 1 87 ? 11.914 67.188 48.156 1 41.41 87 ASN B CA 1
ATOM 1376 C C . ASN B 1 87 ? 11.523 67.562 49.594 1 41.41 87 ASN B C 1
ATOM 1378 O O . ASN B 1 87 ? 10.438 68.125 49.812 1 41.41 87 ASN B O 1
ATOM 1382 N N . ASP B 1 88 ? 11.422 66.75 50.531 1 38.12 88 ASP B N 1
ATOM 1383 C CA . ASP B 1 88 ? 11.062 67.375 51.812 1 38.12 88 ASP B CA 1
ATOM 1384 C C . ASP B 1 88 ? 12.062 68.438 52.188 1 38.12 88 ASP B C 1
ATOM 1386 O O . ASP B 1 88 ? 13.195 68.5 51.688 1 38.12 88 ASP B O 1
ATOM 1390 N N . ALA B 1 89 ? 11.969 68.938 53.656 1 42.53 89 ALA B N 1
ATOM 1391 C CA . ALA B 1 89 ? 11.953 70 54.688 1 42.53 89 ALA B CA 1
ATOM 1392 C C . ALA B 1 89 ? 13.375 70.375 55.062 1 42.53 89 ALA B C 1
ATOM 1394 O O . ALA B 1 89 ? 14.117 69.625 55.656 1 42.53 89 ALA B O 1
ATOM 1395 N N . HIS B 1 90 ? 14.43 70.688 54.188 1 28.33 90 HIS B N 1
ATOM 1396 C CA . HIS B 1 90 ? 15.344 71.562 54.969 1 28.33 90 HIS B CA 1
ATOM 1397 C C . HIS B 1 90 ? 14.75 72.938 55.219 1 28.33 90 HIS B C 1
ATOM 1399 O O . HIS B 1 90 ? 14.094 73.5 54.344 1 28.33 90 HIS B O 1
#

Radius of gyration: 40.92 Å; Cα contacts (8 Å, |Δi|>4): 75; chains: 2; bounding box: 38×136×83 Å

Foldseek 3Di:
DVVVVVVVVVVVVVVVVVVVVVVVVVVVVVVVVVVVVVVVVVVVVVVVVVVVVVVVVVVVVVVVVVVVVVVVPPDPPPPPPDDDPPDDDD/DVVVVVVVVVVVVVVVVVVVVVVVVVVVVVVVVVVVVVVVVVVVVVVVVVVVVVVVVVVVVVVVVVVVVVVVPPDPPPPPPDPDPPDDDD